Protein AF-A0A942MGP2-F1 (afdb_monomer_lite)

Secondary structure (DSSP, 8-state):
-EE----STT--HHHHHHHH-HHHHHHHHHHHHHHTT-S---EE--TT-GGGT--

Structure (mmCIF, N/CA/C/O backbone):
data_AF-A0A942MGP2-F1
#
_entry.id   AF-A0A942MGP2-F1
#
loop_
_atom_site.group_PDB
_atom_site.id
_atom_site.type_symbol
_atom_site.label_atom_id
_atom_site.label_alt_id
_atom_site.label_comp_id
_atom_site.label_asym_id
_atom_site.label_entity_id
_atom_site.label_seq_id
_atom_site.pdbx_PDB_ins_code
_atom_site.Cartn_x
_atom_site.Cartn_y
_atom_site.Cartn_z
_atom_site.occupancy
_atom_site.B_iso_or_equiv
_atom_site.auth_seq_id
_atom_site.auth_comp_id
_atom_site.auth_asym_id
_atom_site.auth_atom_id
_atom_site.pdbx_PDB_model_num
ATOM 1 N N . MET A 1 1 ? 0.783 -3.954 10.612 1.00 87.06 1 MET A N 1
ATOM 2 C CA . MET A 1 1 ? 1.689 -3.571 9.511 1.00 87.06 1 MET A CA 1
ATOM 3 C C . MET A 1 1 ? 1.177 -4.255 8.259 1.00 87.06 1 MET A C 1
ATOM 5 O O . MET A 1 1 ? 0.853 -5.431 8.354 1.00 87.06 1 MET A O 1
ATOM 9 N N . LEU A 1 2 ? 1.037 -3.527 7.155 1.00 93.62 2 LEU A N 1
ATOM 10 C CA . LEU A 1 2 ? 0.747 -4.081 5.837 1.00 93.62 2 LEU A CA 1
ATOM 11 C C . LEU A 1 2 ? 2.074 -4.176 5.084 1.00 93.62 2 LEU A C 1
ATOM 13 O O . LEU A 1 2 ? 2.787 -3.178 4.994 1.00 93.62 2 LEU A O 1
ATOM 17 N N . ASN A 1 3 ? 2.428 -5.371 4.625 1.00 92.31 3 ASN A N 1
ATOM 18 C CA . ASN A 1 3 ? 3.644 -5.577 3.853 1.00 92.31 3 ASN A CA 1
A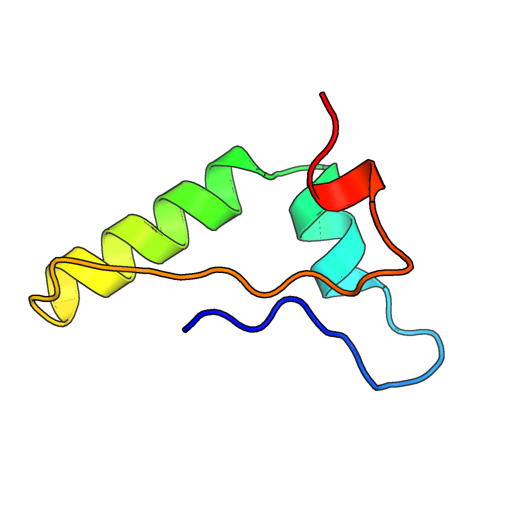TOM 19 C C . ASN A 1 3 ? 3.345 -5.315 2.373 1.00 92.31 3 ASN A C 1
ATOM 21 O O . ASN A 1 3 ? 2.461 -5.968 1.834 1.00 92.31 3 ASN A O 1
ATOM 25 N N . GLY A 1 4 ? 4.044 -4.363 1.758 1.00 89.62 4 GLY A N 1
ATOM 26 C CA . GLY A 1 4 ? 4.049 -4.137 0.310 1.00 89.62 4 GLY A CA 1
ATOM 27 C C . GLY A 1 4 ? 5.373 -4.543 -0.347 1.00 89.62 4 GLY A C 1
ATOM 28 O O . GLY A 1 4 ? 5.637 -4.142 -1.477 1.00 89.62 4 GLY A O 1
ATOM 29 N N . ALA A 1 5 ? 6.230 -5.277 0.372 1.00 89.50 5 ALA A N 1
ATOM 30 C CA . ALA A 1 5 ? 7.421 -5.901 -0.186 1.00 89.50 5 ALA A CA 1
ATOM 31 C C . ALA A 1 5 ? 7.086 -7.268 -0.779 1.00 89.50 5 ALA A C 1
ATOM 33 O O . ALA A 1 5 ? 6.433 -8.088 -0.128 1.00 89.50 5 ALA A O 1
ATOM 34 N N . GLU A 1 6 ? 7.578 -7.499 -1.989 1.00 87.62 6 GLU A N 1
ATOM 35 C CA . GLU A 1 6 ? 7.303 -8.679 -2.799 1.00 87.62 6 GLU A CA 1
ATOM 36 C C . GLU A 1 6 ? 8.649 -9.339 -3.092 1.00 87.62 6 GLU A C 1
ATOM 38 O O . GLU A 1 6 ? 9.422 -8.891 -3.939 1.00 87.62 6 GLU A O 1
ATOM 43 N N . CYS A 1 7 ? 8.967 -10.363 -2.302 1.00 85.50 7 CYS A N 1
ATOM 44 C CA . CYS A 1 7 ? 10.291 -10.980 -2.292 1.00 85.50 7 CYS A CA 1
ATOM 45 C C . CYS A 1 7 ? 10.477 -11.999 -3.423 1.00 85.50 7 CYS A C 1
ATOM 47 O O . CYS A 1 7 ? 11.609 -12.379 -3.735 1.00 85.50 7 CYS A O 1
ATOM 49 N N . GLU A 1 8 ? 9.383 -12.483 -4.011 1.00 90.56 8 GLU A N 1
ATOM 50 C CA . GLU A 1 8 ? 9.411 -13.456 -5.089 1.00 90.56 8 GLU A CA 1
ATOM 51 C C . GLU A 1 8 ? 9.882 -12.801 -6.397 1.00 90.56 8 GLU A C 1
ATOM 53 O O . GLU A 1 8 ? 9.278 -11.836 -6.872 1.00 90.56 8 GLU A O 1
ATOM 58 N N . PRO A 1 9 ? 10.929 -13.340 -7.047 1.00 75.00 9 PRO A N 1
ATOM 59 C CA . PRO A 1 9 ? 11.372 -12.815 -8.327 1.00 75.00 9 PRO A CA 1
ATOM 60 C C . PRO A 1 9 ? 10.244 -12.939 -9.360 1.00 75.00 9 PRO A C 1
ATOM 62 O O . PRO A 1 9 ? 9.564 -13.963 -9.431 1.00 75.00 9 PRO A O 1
ATOM 65 N N . TYR A 1 10 ? 10.085 -11.900 -10.185 1.00 82.06 10 TYR A N 1
ATOM 66 C CA . TYR A 1 10 ? 9.086 -11.767 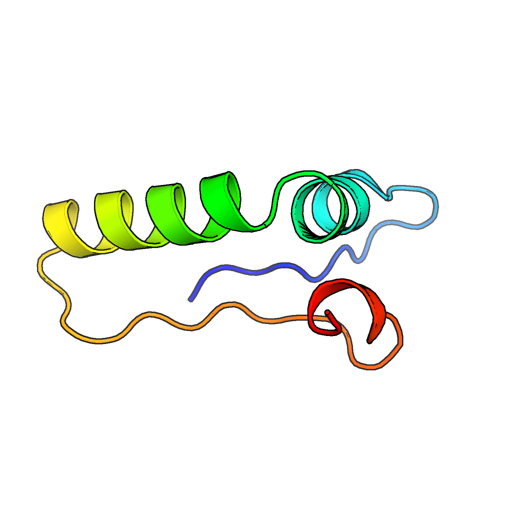-11.260 1.00 82.06 10 TYR 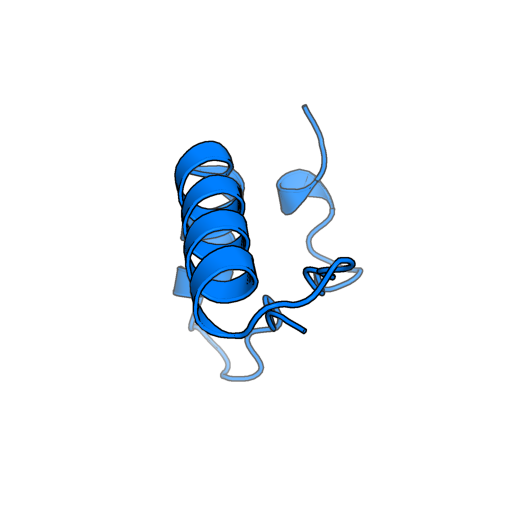A CA 1
ATOM 67 C C . TYR A 1 10 ? 7.636 -11.503 -10.833 1.00 82.06 10 TYR A C 1
ATOM 69 O O . TYR A 1 10 ? 6.835 -11.131 -11.695 1.00 82.06 10 TYR A O 1
ATOM 77 N N . LEU A 1 11 ? 7.283 -11.638 -9.552 1.00 85.88 11 LEU A N 1
ATOM 78 C CA . LEU A 1 11 ? 6.000 -11.130 -9.076 1.00 85.88 11 LEU A CA 1
ATOM 79 C C . LEU A 1 11 ? 6.089 -9.605 -8.929 1.00 85.88 11 LEU A C 1
ATOM 81 O O . LEU A 1 11 ? 7.123 -9.055 -8.551 1.00 85.88 11 LEU A O 1
ATOM 85 N N . THR A 1 12 ? 5.030 -8.926 -9.367 1.00 88.38 12 THR A N 1
ATOM 86 C CA . THR A 1 12 ? 4.913 -7.455 -9.332 1.00 88.38 12 THR A CA 1
ATOM 87 C C . THR A 1 12 ? 3.531 -7.009 -8.851 1.00 88.38 12 THR A C 1
ATOM 89 O O . THR A 1 12 ? 3.172 -5.840 -8.988 1.00 88.38 12 THR A O 1
ATOM 92 N N . ALA A 1 13 ? 2.714 -7.934 -8.346 1.00 92.44 13 ALA A N 1
ATOM 93 C CA . ALA A 1 13 ? 1.296 -7.704 -8.111 1.00 92.44 13 ALA A CA 1
ATOM 94 C C . ALA A 1 13 ? 1.078 -6.679 -6.996 1.00 92.44 13 ALA A C 1
ATOM 96 O O . ALA A 1 13 ? 0.305 -5.736 -7.180 1.00 92.44 13 ALA A O 1
ATOM 97 N N . ASP A 1 14 ? 1.804 -6.818 -5.884 1.00 92.19 14 ASP A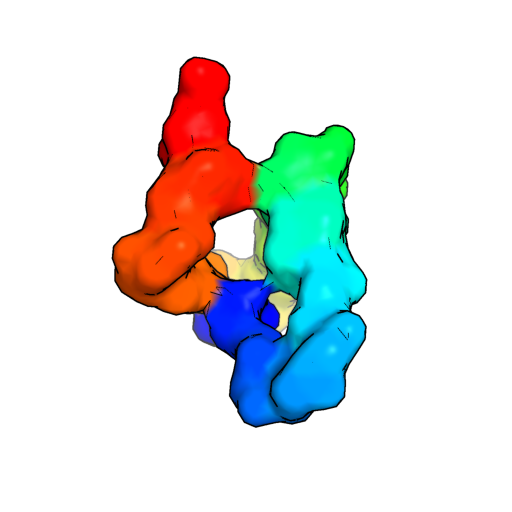 N 1
ATOM 98 C CA . ASP A 1 14 ? 1.712 -5.887 -4.756 1.00 92.19 14 ASP A CA 1
ATOM 99 C C . ASP A 1 14 ? 2.156 -4.487 -5.180 1.00 92.19 14 ASP A C 1
ATOM 101 O O . ASP A 1 14 ? 1.491 -3.490 -4.893 1.00 92.19 14 ASP A O 1
ATOM 105 N N . HIS A 1 15 ? 3.237 -4.415 -5.956 1.00 92.94 15 HIS A N 1
ATOM 106 C CA . HIS A 1 15 ? 3.732 -3.159 -6.498 1.00 92.94 15 HIS A CA 1
ATOM 107 C C . HIS A 1 15 ? 2.725 -2.490 -7.448 1.00 92.94 15 HIS A C 1
ATOM 109 O O . HIS A 1 15 ? 2.389 -1.321 -7.252 1.00 92.94 15 HIS A O 1
ATOM 115 N N . ARG A 1 16 ? 2.177 -3.223 -8.431 1.00 94.19 16 ARG A N 1
ATOM 116 C CA . ARG A 1 16 ? 1.163 -2.685 -9.357 1.00 94.19 16 ARG A CA 1
ATOM 117 C C . ARG A 1 16 ? -0.099 -2.252 -8.626 1.00 94.19 16 ARG A C 1
ATOM 119 O O . ARG A 1 16 ? -0.665 -1.222 -8.974 1.00 94.19 16 ARG A O 1
ATOM 126 N N . LEU A 1 17 ? -0.519 -2.978 -7.590 1.00 94.69 17 LEU A N 1
ATOM 127 C CA . LEU A 1 17 ? -1.673 -2.594 -6.783 1.00 94.69 17 LEU A CA 1
ATOM 128 C C . LEU A 1 17 ? -1.436 -1.271 -6.039 1.00 94.69 17 LEU A C 1
ATOM 130 O O . LEU A 1 17 ? -2.342 -0.436 -5.985 1.00 94.69 17 LEU A O 1
ATOM 134 N N . MET A 1 18 ? -0.238 -1.071 -5.483 1.00 94.06 18 MET A N 1
ATOM 135 C CA . MET A 1 18 ? 0.129 0.173 -4.800 1.00 94.06 18 MET A CA 1
ATOM 136 C C . MET A 1 18 ? 0.218 1.366 -5.761 1.00 94.06 18 MET A C 1
ATOM 138 O O . MET A 1 18 ? -0.246 2.439 -5.395 1.00 94.06 18 MET A O 1
ATOM 142 N N . VAL A 1 19 ? 0.722 1.174 -6.985 1.00 94.12 19 VAL A N 1
ATOM 143 C CA . VAL A 1 19 ? 0.844 2.239 -8.001 1.00 94.12 19 VAL A CA 1
ATOM 144 C C . VAL A 1 19 ? -0.498 2.557 -8.674 1.00 94.12 19 VAL A C 1
ATOM 146 O O . VAL A 1 19 ? -0.897 3.712 -8.783 1.00 94.12 19 VAL A O 1
ATOM 149 N N . GLU A 1 20 ? -1.237 1.545 -9.129 1.00 95.88 20 GLU A N 1
ATOM 150 C CA . GLU A 1 20 ? -2.460 1.750 -9.920 1.00 95.88 20 GLU A CA 1
ATOM 151 C C . GLU A 1 20 ? -3.696 2.019 -9.056 1.00 95.88 20 GLU A C 1
ATOM 153 O O . GLU A 1 20 ? -4.664 2.647 -9.501 1.00 95.88 20 GLU A O 1
ATOM 158 N N . HIS A 1 21 ? -3.711 1.508 -7.823 1.00 96.00 21 HIS A N 1
ATOM 159 C CA . HIS A 1 21 ? -4.863 1.577 -6.926 1.00 96.00 21 HIS A CA 1
ATOM 160 C C . HIS A 1 21 ? -4.510 1.981 -5.475 1.00 96.00 21 HIS A C 1
ATOM 162 O O . HIS A 1 21 ? -5.078 1.402 -4.536 1.00 96.00 21 HIS A O 1
ATOM 168 N N . PRO A 1 22 ? -3.681 3.019 -5.239 1.00 94.31 22 PRO A N 1
ATOM 169 C CA . PRO A 1 22 ? -3.216 3.400 -3.897 1.00 94.31 22 PRO A CA 1
ATOM 170 C C . PRO A 1 22 ? -4.372 3.673 -2.923 1.00 94.31 22 PRO A C 1
ATOM 172 O O . PRO A 1 22 ? -4.355 3.253 -1.764 1.00 94.31 22 PRO A O 1
ATOM 175 N N . GLY A 1 23 ? -5.452 4.296 -3.409 1.00 95.50 23 GLY A N 1
ATOM 176 C CA . GLY A 1 23 ? -6.645 4.564 -2.605 1.00 95.50 23 GLY A CA 1
ATOM 177 C C . GLY A 1 23 ? -7.322 3.298 -2.063 1.00 95.50 23 GLY A C 1
ATOM 178 O O . GLY A 1 23 ? -7.780 3.293 -0.918 1.00 95.50 23 GLY A O 1
ATOM 179 N N . LYS A 1 24 ? -7.348 2.202 -2.840 1.00 96.69 24 LYS A N 1
ATOM 180 C CA . LYS A 1 24 ? -7.916 0.919 -2.389 1.00 96.69 24 LYS A CA 1
ATOM 181 C C . LYS A 1 24 ? -7.050 0.286 -1.302 1.00 96.69 24 LYS A C 1
ATOM 183 O O . LYS A 1 24 ? -7.598 -0.216 -0.323 1.00 96.69 24 LYS A O 1
ATOM 188 N N . VAL A 1 25 ? -5.725 0.365 -1.435 1.00 96.12 25 VAL A N 1
ATOM 189 C CA . VAL A 1 25 ? -4.770 -0.142 -0.435 1.00 96.12 25 VAL A CA 1
ATOM 190 C C . VAL A 1 25 ? -4.948 0.592 0.898 1.00 96.12 25 VAL A C 1
ATOM 192 O O . VAL A 1 25 ? -5.131 -0.038 1.943 1.00 96.12 25 VAL A O 1
ATOM 195 N N . ILE A 1 26 ? -5.001 1.928 0.868 1.00 95.88 26 ILE A N 1
ATOM 196 C CA . ILE A 1 26 ? -5.214 2.755 2.066 1.00 95.88 26 ILE A CA 1
ATOM 197 C C . ILE A 1 26 ? -6.578 2.463 2.702 1.00 95.88 26 ILE A C 1
ATOM 199 O O . ILE A 1 26 ? -6.683 2.350 3.927 1.00 95.88 26 ILE A O 1
ATOM 203 N N . TYR A 1 27 ? -7.634 2.337 1.894 1.00 97.62 27 TYR A N 1
ATOM 204 C CA . TYR A 1 27 ? -8.971 2.024 2.398 1.00 97.62 27 TYR A CA 1
ATOM 205 C C . TYR A 1 27 ? -9.022 0.641 3.059 1.00 97.62 27 TYR A C 1
ATOM 207 O O . TYR A 1 27 ? -9.550 0.513 4.164 1.00 97.62 27 TYR A O 1
ATOM 215 N N . GLY A 1 28 ? -8.422 -0.371 2.428 1.00 97.19 28 GLY A N 1
ATOM 216 C CA . GLY A 1 28 ? -8.315 -1.721 2.979 1.00 97.19 28 GLY A CA 1
ATOM 217 C C . GLY A 1 28 ? -7.591 -1.734 4.324 1.00 97.19 28 GLY A C 1
ATOM 218 O O . GLY A 1 28 ? -8.103 -2.300 5.291 1.00 97.19 28 GLY A O 1
ATOM 219 N N . LEU A 1 29 ? -6.465 -1.018 4.437 1.00 97.50 29 LEU A N 1
ATOM 220 C CA . LEU A 1 29 ? -5.759 -0.875 5.711 1.00 97.50 29 LEU A CA 1
ATOM 221 C C . LEU A 1 29 ? -6.647 -0.223 6.782 1.00 97.50 29 LEU A C 1
ATOM 223 O O . LEU A 1 29 ? -6.728 -0.7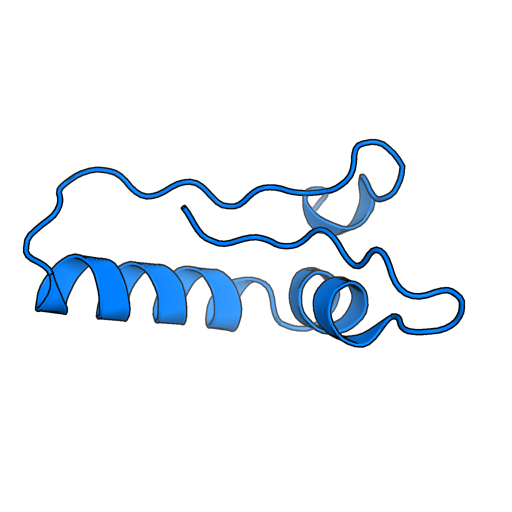38 7.895 1.00 97.50 29 LEU A O 1
ATOM 227 N N . LYS A 1 30 ? -7.355 0.868 6.460 1.00 97.50 30 LYS A N 1
ATOM 228 C CA . LYS A 1 30 ? -8.275 1.534 7.402 1.00 97.50 30 LYS A CA 1
ATOM 229 C C . LYS A 1 30 ? -9.409 0.610 7.856 1.00 97.50 30 LYS A C 1
ATOM 231 O O . LYS A 1 30 ? -9.771 0.625 9.033 1.00 97.50 30 LYS A O 1
ATOM 236 N N . ALA A 1 31 ? -9.956 -0.200 6.950 1.00 97.94 31 ALA A N 1
ATOM 237 C CA . ALA A 1 31 ? -10.990 -1.176 7.277 1.00 97.94 31 ALA A CA 1
ATOM 238 C C . ALA A 1 31 ? -10.464 -2.231 8.261 1.00 97.94 31 ALA A C 1
ATOM 240 O O . ALA A 1 31 ? -11.090 -2.466 9.295 1.00 97.94 31 ALA A O 1
ATOM 241 N N . ILE A 1 32 ? -9.276 -2.787 7.998 1.00 97.62 32 ILE A N 1
ATOM 242 C CA . ILE A 1 32 ? -8.608 -3.731 8.903 1.00 97.62 32 ILE A CA 1
ATOM 243 C C . ILE A 1 32 ? -8.371 -3.077 10.267 1.00 97.62 32 ILE A C 1
ATOM 245 O O . ILE A 1 32 ? -8.747 -3.652 11.284 1.00 97.62 32 ILE A O 1
ATOM 249 N N . MET A 1 33 ? -7.827 -1.854 10.302 1.00 97.88 33 MET A N 1
ATOM 250 C CA . MET A 1 33 ? -7.560 -1.124 11.547 1.00 97.88 33 MET A CA 1
ATOM 251 C C . MET A 1 33 ? -8.815 -0.935 12.406 1.00 97.88 33 MET A C 1
ATOM 253 O O . MET A 1 33 ? -8.744 -1.076 13.626 1.00 97.88 33 MET A O 1
ATOM 257 N N . LYS A 1 34 ? -9.963 -0.654 11.775 1.00 97.94 34 LYS A N 1
ATOM 258 C CA . LYS A 1 34 ? -11.253 -0.540 12.463 1.00 97.94 34 LYS A CA 1
ATOM 259 C C . LYS A 1 34 ? -11.685 -1.871 13.082 1.00 97.94 34 LYS A C 1
ATOM 261 O O . LYS A 1 34 ? -12.162 -1.875 14.211 1.00 97.94 34 LYS A O 1
ATOM 266 N N . VAL A 1 35 ? -11.518 -2.981 12.362 1.00 98.00 35 VAL A N 1
ATOM 267 C CA . VAL A 1 35 ? -11.891 -4.324 12.841 1.00 98.00 35 VAL A CA 1
ATOM 268 C C . VAL A 1 35 ? -11.018 -4.761 14.015 1.00 98.00 35 VAL A C 1
ATOM 270 O O . VAL A 1 35 ? -11.533 -5.310 14.984 1.00 98.00 35 VAL A O 1
ATOM 273 N N . VAL A 1 36 ? -9.712 -4.489 13.962 1.00 97.50 36 VAL A N 1
ATOM 274 C CA . VAL A 1 36 ? -8.770 -4.890 15.021 1.00 97.50 36 VAL A CA 1
ATOM 275 C C . VAL A 1 36 ? -8.626 -3.859 16.150 1.00 97.50 36 VAL A C 1
ATOM 277 O O . VAL A 1 36 ? -7.838 -4.067 17.067 1.00 97.50 36 VAL A O 1
ATOM 280 N N . ASN A 1 37 ? -9.375 -2.752 16.089 1.00 97.62 37 ASN A N 1
ATOM 281 C CA . ASN A 1 37 ? -9.367 -1.653 17.059 1.00 97.62 37 ASN A CA 1
ATOM 282 C C . ASN A 1 37 ? -7.965 -1.076 17.349 1.00 97.62 37 ASN A C 1
ATOM 284 O O . ASN A 1 37 ? -7.549 -0.946 18.501 1.00 97.62 37 ASN A O 1
ATOM 288 N N . VAL A 1 38 ? -7.226 -0.720 16.295 1.00 97.75 38 VAL A N 1
ATOM 289 C CA . VAL A 1 38 ? -5.909 -0.067 16.413 1.00 97.75 38 VAL A CA 1
ATOM 290 C C . VAL A 1 38 ? -5.937 1.361 15.877 1.00 97.75 38 VAL A C 1
ATOM 292 O O . VAL A 1 38 ? -6.656 1.684 14.934 1.00 97.75 38 VAL A O 1
ATOM 295 N N . ASN A 1 39 ? -5.102 2.221 16.456 1.00 96.50 39 ASN A N 1
ATOM 296 C CA . ASN A 1 39 ? -5.011 3.641 16.104 1.00 96.50 39 ASN A CA 1
ATOM 297 C C . ASN A 1 39 ? -3.895 3.965 15.094 1.00 96.50 39 ASN A C 1
ATOM 299 O O . ASN A 1 39 ? -3.877 5.063 14.542 1.00 96.50 39 ASN A O 1
ATOM 303 N N . LYS A 1 40 ? -2.974 3.027 14.833 1.00 97.06 40 LYS A N 1
ATOM 304 C CA . LYS A 1 40 ? -1.837 3.225 13.929 1.00 97.06 40 LYS A CA 1
ATOM 305 C C . LYS A 1 40 ? -1.689 2.057 12.958 1.00 97.06 40 LYS A C 1
ATOM 307 O O . LYS A 1 40 ? -1.603 0.901 13.365 1.00 97.06 40 LYS A O 1
ATOM 312 N N . GLY A 1 41 ? -1.622 2.386 11.672 1.00 96.19 41 GLY A N 1
ATOM 313 C CA . GLY A 1 41 ? -1.289 1.475 10.581 1.00 96.19 41 GLY A CA 1
ATOM 314 C C . GLY A 1 41 ? -0.025 1.949 9.873 1.00 96.19 41 GLY A C 1
ATOM 315 O O . GLY A 1 41 ? 0.258 3.143 9.841 1.00 96.19 41 GLY A O 1
ATOM 316 N N . ILE A 1 42 ? 0.748 1.007 9.341 1.00 96.62 42 ILE A N 1
ATOM 317 C CA . ILE A 1 42 ? 1.972 1.268 8.574 1.00 96.62 42 ILE A CA 1
ATOM 318 C C . ILE A 1 42 ? 1.910 0.373 7.342 1.00 96.62 42 ILE A C 1
ATOM 320 O O . ILE A 1 42 ? 1.632 -0.820 7.502 1.00 96.62 42 ILE A O 1
ATOM 324 N N . ILE A 1 43 ? 2.157 0.945 6.165 1.00 95.31 43 ILE A N 1
ATOM 325 C CA . ILE A 1 43 ? 2.383 0.222 4.910 1.00 95.31 43 ILE A CA 1
ATOM 326 C C . ILE A 1 43 ? 3.889 0.249 4.665 1.00 95.31 43 ILE A C 1
ATOM 328 O O . ILE A 1 43 ? 4.481 1.326 4.654 1.00 95.31 43 ILE A O 1
ATOM 332 N N . GLY A 1 44 ? 4.509 -0.920 4.552 1.00 94.00 44 GLY A N 1
ATOM 333 C CA . GLY A 1 44 ? 5.905 -1.032 4.145 1.00 94.00 44 GLY A CA 1
ATOM 334 C C . GLY A 1 44 ? 5.997 -1.028 2.626 1.00 94.00 44 GLY A C 1
ATOM 335 O O . GLY A 1 44 ? 5.296 -1.805 1.989 1.00 94.00 44 GLY A O 1
ATOM 336 N N . VAL A 1 45 ? 6.851 -0.176 2.068 1.00 91.69 45 VAL A N 1
ATOM 337 C CA . VAL A 1 45 ? 7.154 -0.119 0.633 1.00 91.69 45 VAL A CA 1
ATOM 338 C C . VAL A 1 45 ? 8.640 -0.397 0.462 1.00 91.69 45 VAL A C 1
ATOM 340 O O . VAL A 1 45 ? 9.447 0.023 1.294 1.00 91.69 45 VAL A O 1
ATOM 343 N N . GLU A 1 46 ? 9.011 -1.136 -0.579 1.00 90.62 46 GLU A N 1
ATOM 344 C CA . GLU A 1 46 ? 10.419 -1.405 -0.860 1.00 90.62 46 GLU A CA 1
ATOM 345 C C . GLU A 1 46 ? 11.137 -0.129 -1.302 1.00 90.62 46 GLU A C 1
ATOM 347 O O . GLU A 1 46 ? 10.639 0.629 -2.132 1.00 90.62 46 GLU A O 1
ATOM 352 N N . ASN A 1 47 ? 12.350 0.086 -0.792 1.00 90.00 47 ASN A N 1
ATOM 353 C CA . ASN A 1 47 ? 13.120 1.303 -1.071 1.00 90.00 47 ASN A CA 1
ATOM 354 C C . ASN A 1 47 ? 13.437 1.511 -2.564 1.00 90.00 47 ASN A C 1
ATOM 356 O O . ASN A 1 47 ? 13.735 2.628 -2.972 1.00 90.00 47 ASN A O 1
ATOM 360 N N . ASN A 1 48 ? 13.421 0.450 -3.374 1.00 87.38 48 ASN A N 1
ATOM 361 C CA . ASN A 1 48 ? 13.673 0.490 -4.817 1.00 87.38 48 ASN A CA 1
ATOM 362 C C . ASN A 1 48 ? 12.405 0.715 -5.663 1.00 87.38 48 ASN A C 1
ATOM 364 O O . ASN A 1 48 ? 12.514 0.705 -6.887 1.00 87.38 48 ASN A O 1
ATOM 368 N N . LYS A 1 49 ? 11.234 0.907 -5.040 1.00 87.19 49 LYS A N 1
ATOM 369 C CA . LYS A 1 49 ? 9.940 1.171 -5.698 1.00 87.19 49 LYS A CA 1
ATOM 370 C C . LYS A 1 49 ? 9.338 2.507 -5.221 1.00 87.19 49 LYS A C 1
ATOM 372 O O . LYS A 1 49 ? 8.264 2.515 -4.613 1.00 87.19 49 LYS A O 1
ATOM 377 N N . PRO A 1 50 ? 10.049 3.637 -5.400 1.00 89.38 50 PRO A N 1
ATOM 378 C CA . PRO A 1 50 ? 9.602 4.932 -4.887 1.00 89.38 50 PRO A CA 1
ATOM 379 C C . PRO A 1 50 ? 8.320 5.428 -5.573 1.00 89.38 50 PRO A C 1
ATOM 381 O O . PRO A 1 50 ? 7.516 6.113 -4.955 1.00 89.38 50 PRO A O 1
ATOM 384 N N . ASP A 1 51 ? 8.054 4.983 -6.796 1.00 91.56 51 ASP A N 1
ATOM 385 C CA . ASP A 1 51 ? 6.841 5.277 -7.560 1.00 91.56 51 ASP A CA 1
ATOM 386 C C . ASP A 1 51 ? 5.549 4.769 -6.893 1.00 91.56 51 ASP A C 1
ATOM 388 O O . ASP A 1 51 ? 4.465 5.257 -7.189 1.00 91.56 51 ASP A O 1
ATOM 392 N N . ALA A 1 52 ? 5.639 3.836 -5.938 1.00 89.44 52 ALA A N 1
ATOM 393 C CA . ALA A 1 52 ? 4.494 3.412 -5.127 1.00 89.44 52 ALA A CA 1
ATOM 394 C C . ALA A 1 52 ? 4.079 4.436 -4.046 1.00 89.44 52 ALA A C 1
ATOM 396 O O . ALA A 1 52 ? 3.049 4.248 -3.393 1.00 89.44 52 ALA A O 1
ATOM 397 N N . ILE A 1 53 ? 4.880 5.484 -3.821 1.00 87.44 53 ILE A N 1
ATOM 398 C CA . ILE A 1 53 ? 4.621 6.557 -2.844 1.00 87.44 53 ILE A CA 1
ATOM 399 C C . ILE A 1 53 ? 4.744 7.970 -3.433 1.00 87.44 53 ILE A C 1
ATOM 401 O O . ILE A 1 53 ? 4.534 8.941 -2.705 1.00 87.44 53 ILE A O 1
ATOM 405 N N . GLU A 1 54 ? 5.094 8.090 -4.712 1.00 80.75 54 GLU A N 1
ATOM 406 C CA . GLU A 1 54 ? 5.170 9.357 -5.446 1.00 80.75 54 GLU A CA 1
ATOM 407 C C . GLU A 1 54 ? 3.800 9.704 -6.071 1.00 80.75 54 GLU A C 1
ATOM 409 O O . GLU A 1 54 ? 3.019 8.807 -6.393 1.00 80.75 54 GLU A O 1
ATOM 414 N N . GLU A 1 55 ? 3.484 11.004 -6.180 1.00 57.91 55 GLU A N 1
ATOM 415 C CA . GLU A 1 55 ? 2.254 11.526 -6.819 1.00 57.91 55 GLU A CA 1
ATOM 416 C C . GLU A 1 55 ? 2.419 11.751 -8.327 1.00 57.91 55 GLU A C 1
ATOM 418 O O . GLU A 1 55 ? 3.461 12.322 -8.732 1.00 57.91 55 GLU A O 1
#

Sequence (55 aa):
MLNG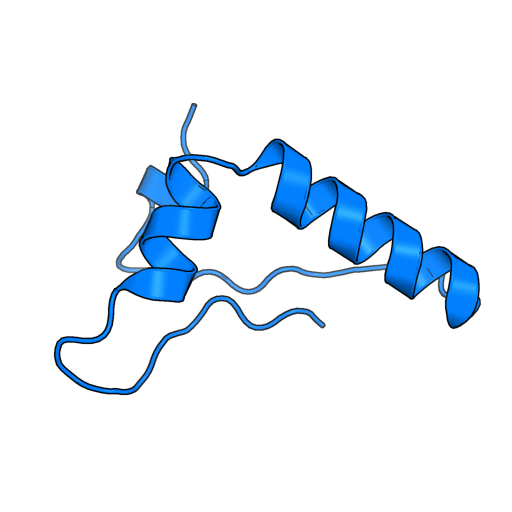AECEPYLTADHRLMVEHPGKVIYGLKAIMKVVNVNKGIIGVENNKPDAIEE

Radius of gyration: 11.78 Å; chains: 1; bounding box: 26×25×28 Å

Foldseek 3Di:
DAELDDPDPPDCPSVCCLQVPVVVVVVVQVVVCVVVVHDDDDYDDDPVNCSSVDD

pLDDT: mean 92.06, std 6.78, range [57.91, 98.0]